Protein AF-A0A435Y476-F1 (afdb_monomer)

pLDDT: mean 84.99, std 9.35, range [59.44, 95.19]

Solvent-accessible surface area (backbone atoms only — not comparable to full-atom values): 3656 Å² total; per-residue (Å²): 119,71,65,62,60,68,49,56,79,44,47,69,58,52,50,51,50,51,38,48,54,52,13,51,54,26,32,48,54,8,29,32,59,71,68,53,39,70,76,56,98,67,74,74,72,89,40,75,65,43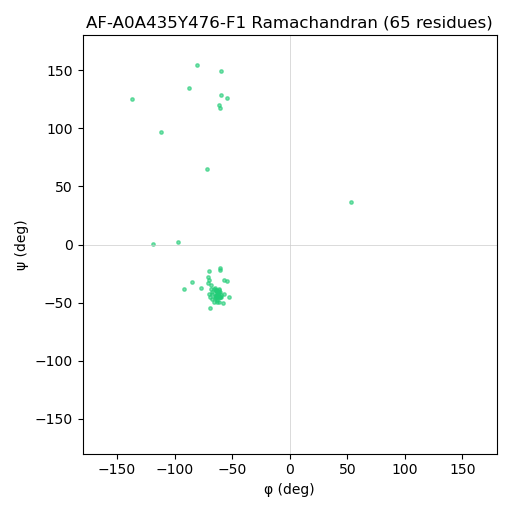,50,54,50,13,51,51,27,30,53,47,11,53,53,47,57,71,106

Sequence (67 aa):
MKLFESLAKYQPQALGMLRIVTALQFIEHGTQKLFNFPVSDQPHALTGLTIAAGILEFAGGILLALG

Secondary structure (DSSP, 8-state):
-HHHHHHHTTHHHHHHHHHHHHHHHHHHHHHHHHH--SPPSSPPP--HHHHHHHHHHHHHHHHHHH-

Radius of gyration: 16.42 Å; Cα contacts (8 Å, |Δi|>4): 60; chains: 1; bounding box: 33×23×45 Å

Nearest PDB structures (foldseek):
  7mu5-assembly2_H  TM=5.357E-01  e=9.763E+00  Homo sapiens
  7mu5-assembly1_C  TM=5.358E-01  e=9.763E+00  Homo sapiens

Structure (mmCIF, N/CA/C/O backbone):
data_AF-A0A435Y476-F1
#
_entry.id   AF-A0A435Y476-F1
#
loop_
_atom_site.group_PDB
_atom_site.id
_atom_site.type_symbol
_atom_site.label_atom_id
_atom_site.label_alt_id
_atom_site.label_comp_id
_atom_site.label_asym_id
_atom_site.label_entity_id
_atom_site.label_seq_id
_atom_site.pdbx_PDB_ins_code
_atom_site.Cartn_x
_atom_site.Cartn_y
_atom_site.Cartn_z
_atom_site.occupancy
_atom_site.B_iso_or_equiv
_atom_site.auth_seq_id
_atom_site.auth_comp_id
_atom_site.auth_asym_id
_atom_site.auth_atom_id
_atom_site.pdbx_PDB_model_num
ATOM 1 N N . MET A 1 1 ? -21.370 16.464 23.278 1.00 61.16 1 MET A N 1
ATOM 2 C CA . MET A 1 1 ? -20.181 15.599 23.471 1.00 61.16 1 MET A CA 1
ATOM 3 C C . MET A 1 1 ? -20.461 14.099 23.638 1.00 61.16 1 MET A C 1
ATOM 5 O O . MET A 1 1 ? -19.519 13.345 23.493 1.00 61.16 1 MET A O 1
ATOM 9 N N . LYS A 1 2 ? -21.700 13.613 23.848 1.00 69.94 2 LYS A N 1
ATOM 10 C CA . LYS A 1 2 ? -21.967 12.156 23.980 1.00 69.94 2 LYS A CA 1
ATOM 11 C C . LYS A 1 2 ? -21.837 11.342 22.679 1.00 69.94 2 LYS A C 1
ATOM 13 O O . LYS A 1 2 ? -21.538 10.155 22.727 1.00 69.94 2 LYS A O 1
ATOM 18 N N . LEU A 1 3 ? -22.062 11.970 21.521 1.00 74.81 3 LEU A N 1
ATOM 19 C CA . LEU A 1 3 ? -21.986 11.295 20.218 1.00 74.81 3 LEU A CA 1
ATOM 20 C C . LEU A 1 3 ? -20.557 10.834 19.899 1.00 74.81 3 LEU A C 1
ATOM 22 O O . LEU A 1 3 ? -20.359 9.664 19.597 1.00 74.81 3 LEU A O 1
ATOM 26 N N . PHE A 1 4 ? -19.560 11.714 20.042 1.00 77.81 4 PHE A N 1
ATOM 27 C CA . PHE A 1 4 ? -18.156 11.386 19.763 1.00 77.81 4 PHE A CA 1
ATOM 28 C C . PHE A 1 4 ? -17.616 10.260 20.652 1.00 77.81 4 PHE A C 1
ATOM 30 O O . PHE A 1 4 ? -16.931 9.379 20.147 1.00 77.81 4 PHE A O 1
ATOM 37 N N . GLU A 1 5 ? -17.996 10.215 21.931 1.00 78.44 5 GLU A N 1
ATOM 38 C CA . GLU A 1 5 ? -17.617 9.113 22.829 1.00 78.44 5 GLU A CA 1
ATOM 39 C C . GLU A 1 5 ? -18.208 7.769 22.384 1.00 78.44 5 GLU A C 1
ATOM 41 O O . GLU A 1 5 ? -17.531 6.742 22.400 1.00 78.44 5 GLU A O 1
ATOM 46 N N . SER A 1 6 ? -19.455 7.768 21.899 1.00 79.31 6 SER A N 1
ATOM 47 C CA . SER A 1 6 ? -20.058 6.559 21.335 1.00 79.31 6 SER A CA 1
ATOM 48 C C . SER A 1 6 ? -19.436 6.146 19.997 1.00 79.31 6 SER A C 1
ATOM 50 O O 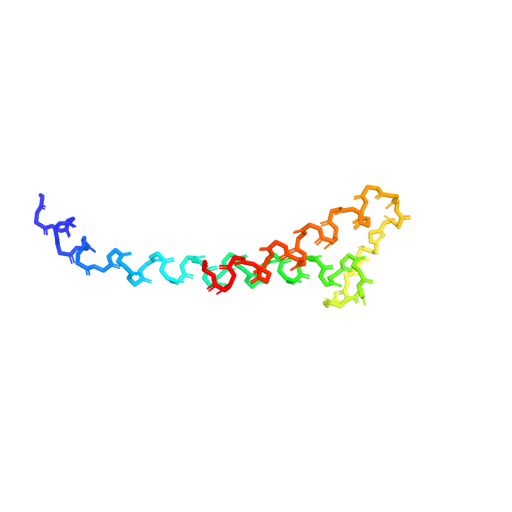. SER A 1 6 ? -19.567 4.980 19.634 1.00 79.31 6 SER A O 1
ATOM 52 N N . LEU A 1 7 ? -18.804 7.049 19.242 1.00 81.56 7 LEU A N 1
ATOM 53 C CA . LEU A 1 7 ? -18.072 6.697 18.019 1.00 81.56 7 LEU A CA 1
ATOM 54 C C . LEU A 1 7 ? -16.638 6.243 18.315 1.00 81.56 7 LEU A C 1
ATOM 56 O O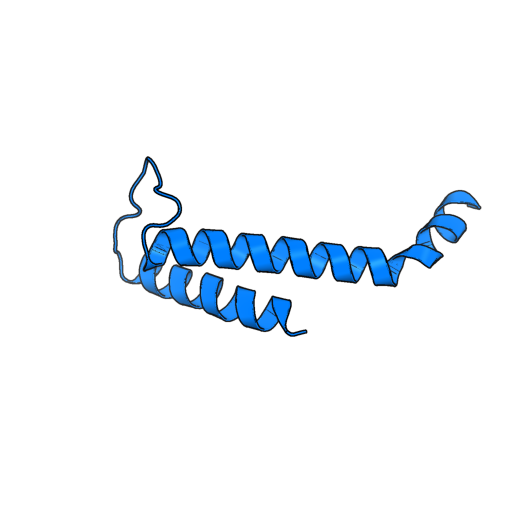 . LEU A 1 7 ? -16.133 5.363 17.622 1.00 81.56 7 LEU A O 1
ATOM 60 N N . ALA A 1 8 ? -16.003 6.783 19.357 1.00 84.81 8 ALA A N 1
ATOM 61 C CA . ALA A 1 8 ? -14.629 6.455 19.740 1.00 84.81 8 ALA A CA 1
ATOM 62 C C . ALA A 1 8 ? -14.429 4.953 20.007 1.00 84.81 8 ALA A C 1
ATOM 64 O O . ALA A 1 8 ? -13.382 4.398 19.685 1.00 84.81 8 ALA A O 1
ATOM 65 N N . LYS A 1 9 ? -15.465 4.252 20.484 1.00 87.69 9 LYS A N 1
ATOM 66 C CA . LYS A 1 9 ? -15.441 2.788 20.659 1.00 87.69 9 LYS A CA 1
ATOM 67 C C . LYS A 1 9 ? -15.221 1.996 19.357 1.00 87.69 9 LYS A C 1
ATOM 69 O O . LYS A 1 9 ? -14.835 0.834 19.427 1.00 87.69 9 LYS A O 1
ATOM 74 N N . TYR A 1 10 ? -15.480 2.605 18.195 1.00 88.69 10 TYR A N 1
ATOM 75 C CA . TYR A 1 10 ? -15.284 2.000 16.873 1.00 88.69 10 TYR A CA 1
ATOM 76 C C . TYR A 1 10 ? -13.953 2.380 16.213 1.00 88.69 10 TYR A C 1
ATOM 78 O O . TYR A 1 10 ? -13.691 1.990 15.077 1.00 88.69 10 TYR A O 1
ATOM 86 N N . GLN A 1 11 ? -13.107 3.154 16.897 1.00 89.94 11 GLN A N 1
ATOM 87 C CA . GLN A 1 11 ? -11.812 3.585 16.381 1.00 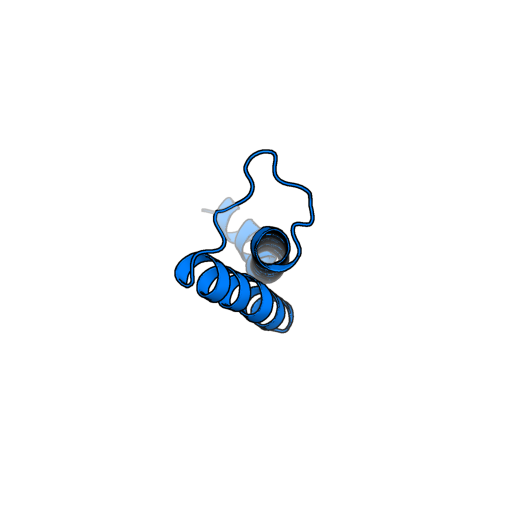89.94 11 GLN A CA 1
ATOM 88 C C . GLN A 1 11 ? -10.928 2.430 15.868 1.00 89.94 11 GLN A C 1
ATOM 90 O O . GLN A 1 11 ? -10.396 2.575 14.765 1.00 89.94 11 GLN A O 1
ATOM 95 N N . PRO A 1 12 ? -10.770 1.284 16.569 1.00 88.69 12 PRO A N 1
ATOM 96 C CA . PRO A 1 12 ? -9.917 0.210 16.058 1.00 88.69 12 PRO A CA 1
ATOM 97 C C . PRO A 1 12 ? -10.497 -0.458 14.801 1.00 88.69 12 PRO A C 1
ATOM 99 O O . PRO A 1 12 ? -9.747 -0.806 13.892 1.00 88.69 12 PRO A O 1
ATOM 102 N N . GLN A 1 13 ? -11.823 -0.577 14.698 1.00 92.12 13 GLN A N 1
ATOM 103 C CA . GLN A 1 13 ? -12.500 -1.110 13.514 1.00 92.12 13 GLN A CA 1
ATOM 104 C C . GLN A 1 13 ? -12.396 -0.137 12.335 1.00 92.12 13 GLN A C 1
ATOM 106 O O . GLN A 1 13 ? -12.108 -0.558 11.217 1.00 92.12 13 GLN A O 1
ATOM 111 N N . ALA A 1 14 ? -12.580 1.162 12.582 1.00 91.88 14 ALA A N 1
ATOM 112 C CA . ALA A 1 14 ? -12.430 2.204 11.571 1.00 91.88 14 ALA A CA 1
ATOM 113 C C . ALA A 1 14 ? -10.992 2.268 11.037 1.00 91.88 14 ALA A C 1
ATOM 115 O O . ALA A 1 14 ? -10.797 2.378 9.830 1.00 91.88 14 ALA A O 1
ATOM 116 N N . LEU A 1 15 ? -9.989 2.130 11.912 1.00 91.00 15 LEU A N 1
ATOM 117 C CA . LEU A 1 15 ? -8.583 2.067 11.515 1.00 91.00 15 LEU A CA 1
ATOM 118 C C . LEU A 1 15 ? -8.290 0.824 10.666 1.00 91.00 15 LEU A C 1
ATOM 120 O O . LEU A 1 15 ? -7.632 0.936 9.635 1.00 91.00 15 LEU A O 1
ATOM 124 N N . GLY A 1 16 ? -8.799 -0.346 11.065 1.00 93.12 16 GLY A N 1
ATOM 125 C CA . GLY A 1 16 ? -8.656 -1.578 10.286 1.00 93.12 16 GLY A CA 1
ATOM 126 C C . GLY A 1 16 ? -9.301 -1.466 8.903 1.00 93.12 16 GLY A C 1
ATOM 127 O O . GLY A 1 16 ? -8.680 -1.803 7.899 1.00 93.12 16 GLY A O 1
ATOM 128 N N . MET A 1 17 ? -10.514 -0.915 8.835 1.00 93.56 17 MET A N 1
ATOM 129 C CA . MET A 1 17 ? -11.222 -0.703 7.574 1.00 93.56 17 MET A CA 1
ATOM 130 C C . MET A 1 17 ? -10.488 0.294 6.675 1.00 93.56 17 MET A C 1
ATOM 132 O O . MET A 1 17 ? -10.270 0.005 5.501 1.00 93.56 17 MET A O 1
ATOM 136 N N . LEU A 1 18 ? -10.037 1.425 7.228 1.00 93.75 18 LEU A N 1
ATOM 137 C CA . LEU A 1 18 ? -9.233 2.408 6.501 1.00 93.75 18 LEU A CA 1
ATOM 138 C C . LEU A 1 18 ? -7.964 1.768 5.936 1.00 93.75 18 LEU A C 1
ATOM 140 O O . LEU A 1 18 ? -7.612 2.009 4.783 1.00 93.75 18 LEU A O 1
ATOM 144 N N . ARG A 1 19 ? -7.299 0.925 6.727 1.00 93.56 19 ARG A N 1
ATOM 145 C CA . ARG A 1 19 ? -6.081 0.231 6.317 1.00 93.56 19 ARG A CA 1
ATOM 146 C C . ARG A 1 19 ? -6.326 -0.714 5.149 1.00 93.56 19 ARG A C 1
ATOM 148 O O . ARG A 1 19 ? -5.615 -0.635 4.154 1.00 93.56 19 ARG A O 1
ATOM 155 N N . ILE A 1 20 ? -7.351 -1.557 5.254 1.00 93.94 20 ILE A N 1
ATOM 156 C CA . ILE A 1 20 ? -7.718 -2.514 4.205 1.00 93.94 20 ILE A CA 1
ATOM 157 C C . ILE A 1 20 ? -8.086 -1.772 2.918 1.00 93.94 20 ILE A C 1
ATOM 159 O O . ILE A 1 20 ? -7.544 -2.082 1.863 1.00 93.94 20 ILE A O 1
ATOM 163 N N . VAL A 1 21 ? -8.955 -0.759 3.002 1.00 95.19 21 VAL A N 1
ATOM 164 C CA . VAL A 1 21 ? -9.381 0.031 1.835 1.00 95.19 21 VAL A CA 1
ATOM 165 C C . VAL A 1 21 ? -8.188 0.720 1.172 1.00 95.19 21 VAL A C 1
ATOM 167 O O . VAL A 1 21 ? -8.035 0.644 -0.043 1.00 95.19 21 VAL A O 1
ATOM 170 N N . THR A 1 22 ? -7.304 1.335 1.960 1.00 95.06 22 THR A N 1
ATOM 171 C CA . THR A 1 22 ? -6.113 2.015 1.426 1.00 95.06 22 THR A CA 1
ATOM 172 C C . THR A 1 22 ? -5.160 1.025 0.756 1.00 95.06 22 THR A C 1
ATOM 174 O O . THR A 1 22 ? -4.669 1.291 -0.339 1.00 95.06 22 THR A O 1
ATOM 177 N N . ALA A 1 23 ? -4.926 -0.134 1.377 1.00 94.69 23 ALA A N 1
ATOM 178 C CA . ALA A 1 23 ? -4.070 -1.176 0.822 1.00 94.69 23 ALA A CA 1
ATOM 179 C C . ALA A 1 23 ? -4.613 -1.720 -0.505 1.00 94.69 23 ALA A C 1
ATOM 181 O O . ALA A 1 23 ? -3.865 -1.838 -1.473 1.00 94.69 23 ALA A O 1
ATOM 182 N N . LEU A 1 24 ? -5.920 -1.991 -0.571 1.00 93.69 24 LEU A N 1
ATOM 183 C CA . LEU A 1 24 ? -6.585 -2.436 -1.794 1.00 93.69 24 LEU A CA 1
ATOM 184 C C . LEU A 1 24 ? -6.452 -1.402 -2.916 1.00 93.69 24 LEU A C 1
ATOM 186 O O . LEU A 1 24 ? -6.088 -1.769 -4.030 1.00 93.69 24 LEU A O 1
ATOM 190 N N . GLN A 1 25 ? -6.666 -0.118 -2.616 1.00 92.94 25 GLN A N 1
ATOM 191 C CA . GLN A 1 25 ? -6.569 0.950 -3.612 1.00 92.94 25 GLN A CA 1
ATOM 192 C C . GLN A 1 25 ? -5.149 1.083 -4.184 1.00 92.94 25 GLN A C 1
ATOM 194 O O . GLN A 1 25 ? -4.976 1.266 -5.389 1.00 92.94 25 GLN A O 1
ATOM 199 N N . PHE A 1 26 ? -4.133 0.950 -3.326 1.00 93.44 26 PHE A N 1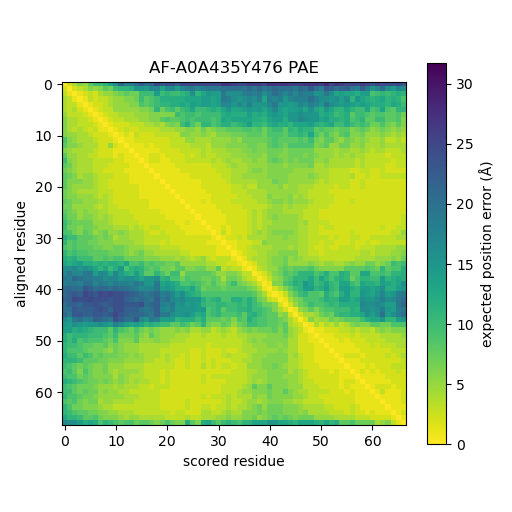
ATOM 200 C CA . PHE A 1 26 ? -2.722 0.957 -3.717 1.00 93.44 26 PHE A CA 1
ATOM 201 C C . PHE A 1 26 ? -2.363 -0.243 -4.598 1.00 93.44 26 PHE A C 1
ATOM 203 O O . PHE A 1 26 ? -1.713 -0.078 -5.629 1.00 93.44 26 PHE A O 1
ATOM 210 N N . ILE A 1 27 ? -2.825 -1.441 -4.233 1.00 92.25 27 ILE A N 1
ATOM 211 C CA . ILE A 1 27 ? -2.609 -2.650 -5.035 1.00 92.25 27 ILE A CA 1
ATOM 212 C C . ILE A 1 27 ? -3.287 -2.509 -6.401 1.00 92.25 27 ILE A C 1
ATOM 214 O O . ILE A 1 27 ? -2.669 -2.825 -7.414 1.00 92.25 27 ILE A O 1
ATOM 218 N N . GLU A 1 28 ? -4.515 -1.994 -6.458 1.00 91.44 28 GLU A N 1
ATOM 219 C CA . GLU A 1 28 ? -5.218 -1.740 -7.719 1.00 91.44 28 GLU A CA 1
ATOM 220 C C . GLU A 1 28 ? -4.411 -0.794 -8.622 1.00 91.44 28 GLU A C 1
ATOM 222 O O . GLU A 1 28 ? -4.113 -1.132 -9.762 1.00 91.44 28 GLU A O 1
ATOM 227 N N . HIS A 1 29 ? -3.947 0.344 -8.106 1.00 88.19 29 HIS A N 1
ATOM 228 C CA . HIS A 1 29 ? -3.185 1.308 -8.911 1.00 88.19 29 HIS A CA 1
ATOM 229 C C . HIS A 1 29 ? -1.805 0.772 -9.327 1.00 88.19 29 HIS A C 1
ATOM 231 O O . HIS A 1 29 ? -1.379 0.943 -10.474 1.00 88.19 29 HIS A O 1
ATOM 237 N N . GLY A 1 30 ? -1.129 0.046 -8.434 1.00 87.94 30 GLY A N 1
ATOM 238 C CA . GLY A 1 30 ? 0.133 -0.619 -8.746 1.00 87.94 30 GLY A CA 1
ATOM 239 C C . GLY A 1 30 ? -0.033 -1.692 -9.824 1.00 87.94 30 GLY A C 1
ATOM 240 O O . GLY A 1 30 ? 0.784 -1.785 -10.742 1.00 87.94 30 GLY A O 1
ATOM 241 N N . THR A 1 31 ? -1.123 -2.464 -9.771 1.00 88.12 31 THR A N 1
ATOM 242 C CA . THR A 1 31 ? -1.424 -3.495 -10.776 1.00 88.12 31 THR A CA 1
ATOM 243 C C . THR A 1 31 ? -1.831 -2.906 -12.124 1.00 88.12 31 THR A C 1
ATOM 245 O O . THR A 1 31 ? -1.410 -3.429 -13.158 1.00 88.12 31 THR A O 1
ATOM 248 N N . GLN A 1 32 ? -2.511 -1.758 -12.144 1.00 88.38 32 GLN A N 1
ATOM 249 C CA . GLN A 1 32 ? -2.762 -1.007 -13.376 1.00 88.38 32 GLN A CA 1
ATOM 250 C C . GLN A 1 32 ? -1.461 -0.554 -14.044 1.00 88.38 32 GLN A C 1
ATOM 252 O O . GLN A 1 32 ? -1.326 -0.651 -15.261 1.00 88.38 32 GLN A O 1
ATOM 257 N N . LYS A 1 33 ? -0.476 -0.091 -13.267 1.00 85.12 33 LYS A N 1
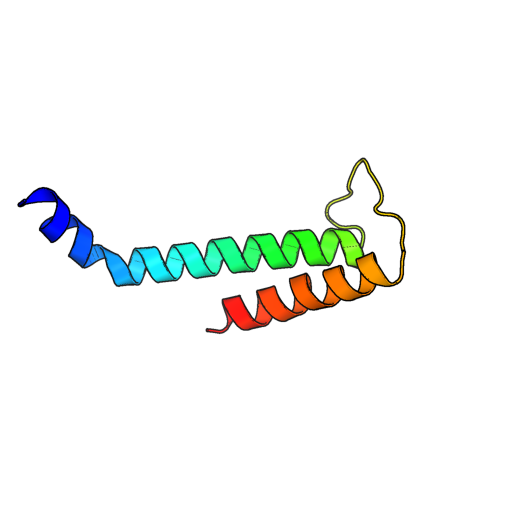ATOM 258 C CA . LYS A 1 33 ? 0.800 0.406 -13.808 1.00 85.12 33 LYS A CA 1
ATOM 259 C C . LYS A 1 33 ? 1.757 -0.703 -14.241 1.00 85.12 33 LYS A C 1
ATOM 261 O O . LYS A 1 33 ? 2.465 -0.529 -15.228 1.00 85.12 33 LYS A O 1
ATOM 266 N N . LEU A 1 34 ? 1.802 -1.817 -13.506 1.00 83.31 34 LEU A N 1
ATOM 267 C CA . LEU A 1 34 ? 2.745 -2.915 -13.760 1.00 83.31 34 LEU A CA 1
ATOM 268 C C . LEU A 1 34 ? 2.185 -4.002 -14.679 1.00 83.31 34 LEU A C 1
ATOM 270 O O . LEU A 1 34 ? 2.921 -4.550 -15.496 1.00 83.31 34 LEU A O 1
ATOM 274 N N . PHE A 1 35 ? 0.900 -4.322 -14.538 1.00 82.75 35 PHE A N 1
ATOM 275 C CA . PHE A 1 35 ? 0.259 -5.459 -15.205 1.00 82.75 35 P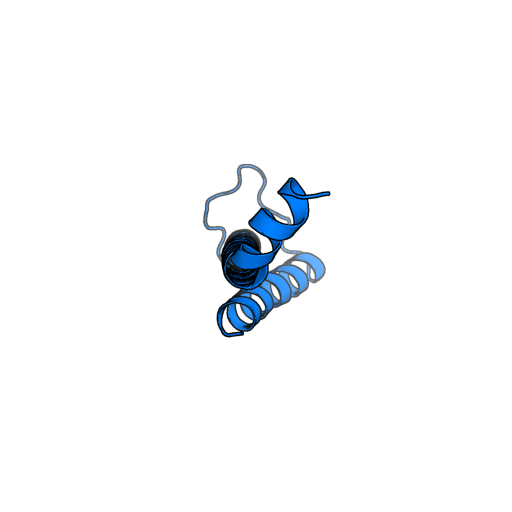HE A CA 1
ATOM 276 C C . PHE A 1 35 ? -0.878 -5.040 -16.145 1.00 82.75 35 PHE A C 1
ATOM 278 O O . PHE A 1 35 ? -1.489 -5.904 -16.769 1.00 82.75 35 PHE A O 1
ATOM 285 N N . ASN A 1 36 ? -1.161 -3.734 -16.264 1.00 79.06 36 ASN A N 1
ATOM 286 C CA . ASN A 1 36 ? -2.263 -3.192 -17.066 1.00 79.06 36 ASN A CA 1
ATOM 287 C C . ASN A 1 36 ? -3.625 -3.822 -16.712 1.00 79.06 36 ASN A C 1
ATOM 289 O O . ASN A 1 36 ? -4.459 -4.076 -17.582 1.00 79.06 36 ASN A O 1
ATOM 293 N N . PHE A 1 37 ? -3.826 -4.110 -15.423 1.00 73.44 37 PHE A N 1
ATOM 294 C CA . PHE A 1 37 ? -5.028 -4.749 -14.906 1.00 73.44 37 PHE A CA 1
ATOM 295 C C . PHE A 1 37 ? -5.475 -4.066 -13.607 1.00 73.44 37 PHE A C 1
ATOM 297 O O . PHE A 1 37 ? -4.667 -4.015 -12.682 1.00 73.44 37 PHE A O 1
ATOM 304 N N . PRO A 1 38 ? -6.731 -3.593 -13.491 1.00 72.44 38 PRO A N 1
ATOM 305 C CA . PRO A 1 38 ? -7.763 -3.494 -14.534 1.00 72.44 38 PRO A CA 1
ATOM 306 C C . PRO A 1 38 ? -7.341 -2.608 -15.721 1.00 72.44 38 PRO A C 1
ATOM 308 O O . PRO A 1 38 ? -6.550 -1.681 -15.562 1.00 72.44 38 PRO A O 1
ATOM 311 N N . VAL A 1 39 ? -7.841 -2.910 -16.925 1.00 75.50 39 VAL A N 1
ATOM 312 C CA . VAL A 1 39 ? -7.470 -2.174 -18.147 1.00 75.50 39 VAL A CA 1
ATOM 313 C C . VAL A 1 39 ? -7.878 -0.708 -18.000 1.00 75.50 39 VAL A C 1
ATOM 315 O O . VAL A 1 39 ? -9.053 -0.404 -17.810 1.00 75.50 39 VAL A O 1
ATOM 318 N N . SER A 1 40 ? -6.897 0.190 -18.078 1.00 69.94 40 SER A N 1
ATOM 319 C CA . SER A 1 40 ? -7.127 1.634 -18.113 1.00 69.94 40 SER A CA 1
ATOM 320 C C . SER A 1 40 ? -7.338 2.084 -19.558 1.00 69.94 40 SER A C 1
ATOM 322 O O . SER A 1 40 ? -6.543 1.733 -20.431 1.00 69.94 40 SER A O 1
ATOM 324 N N . ASP A 1 41 ? -8.355 2.914 -19.800 1.00 67.56 41 ASP A N 1
ATOM 325 C CA . ASP A 1 41 ? -8.577 3.593 -21.090 1.00 67.56 41 ASP A CA 1
ATOM 326 C C . ASP A 1 41 ? -7.405 4.515 -21.474 1.00 67.56 41 ASP A C 1
ATOM 328 O O . ASP A 1 41 ? -7.190 4.822 -22.646 1.00 67.56 41 ASP A O 1
ATOM 332 N N . GLN A 1 42 ? -6.618 4.944 -20.482 1.00 69.25 42 GLN A N 1
ATOM 333 C CA . GLN A 1 42 ? -5.361 5.652 -20.681 1.00 69.25 42 GLN A CA 1
ATOM 334 C C . GLN A 1 42 ? -4.205 4.754 -20.232 1.00 69.25 42 GLN A C 1
ATOM 336 O O . GLN A 1 42 ? -3.911 4.697 -19.030 1.00 69.25 42 GLN A O 1
ATOM 341 N N . PRO A 1 43 ? -3.544 4.031 -21.155 1.00 59.44 43 PRO A N 1
ATOM 342 C CA . PRO A 1 43 ? -2.331 3.309 -20.817 1.00 59.44 43 PRO A CA 1
ATOM 343 C C . PRO A 1 43 ? -1.293 4.324 -20.341 1.00 59.44 43 PRO A C 1
ATOM 345 O O . PRO A 1 43 ? -0.903 5.237 -21.074 1.00 59.44 43 PRO A O 1
ATOM 348 N N . HIS A 1 44 ? -0.870 4.191 -19.084 1.00 64.38 44 HIS A N 1
ATOM 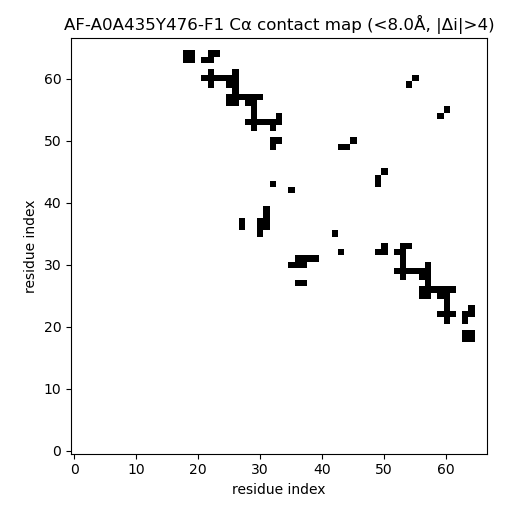349 C CA . HIS A 1 44 ? 0.199 5.022 -18.556 1.00 64.38 44 HIS A CA 1
ATOM 350 C C . HIS A 1 44 ? 1.439 4.776 -19.415 1.00 64.38 44 HIS A C 1
ATOM 352 O O . HIS A 1 44 ? 1.840 3.629 -19.616 1.00 64.38 44 HIS A O 1
ATOM 358 N N . ALA A 1 45 ? 2.060 5.843 -19.920 1.00 68.06 45 ALA A N 1
ATOM 359 C CA . ALA A 1 45 ? 3.340 5.703 -20.595 1.00 68.06 45 ALA A CA 1
ATOM 360 C C . ALA A 1 45 ? 4.310 4.986 -19.642 1.00 68.06 45 ALA A C 1
ATOM 362 O O . ALA A 1 45 ? 4.481 5.412 -18.492 1.00 68.06 45 ALA A O 1
ATOM 363 N N . LEU A 1 46 ? 4.919 3.892 -20.112 1.00 67.31 46 LEU A N 1
ATOM 364 C CA . LEU A 1 46 ? 5.910 3.098 -19.379 1.00 67.31 46 LEU A CA 1
ATOM 365 C C . LEU A 1 46 ? 7.227 3.873 -19.277 1.00 67.31 46 LEU A C 1
ATOM 367 O O . LEU A 1 46 ? 8.252 3.523 -19.854 1.00 67.31 46 LEU A O 1
ATOM 371 N N . THR A 1 47 ? 7.175 4.987 -18.559 1.00 79.69 47 THR A N 1
ATOM 372 C CA . THR A 1 47 ? 8.344 5.757 -18.166 1.00 79.69 47 THR A CA 1
ATOM 373 C C . THR A 1 47 ? 8.973 5.099 -16.941 1.00 79.69 47 THR A C 1
ATOM 375 O O . THR A 1 47 ? 8.284 4.441 -16.156 1.00 79.69 47 THR A O 1
ATOM 378 N N . GLY A 1 48 ? 10.278 5.299 -16.734 1.00 82.00 48 GLY A N 1
ATOM 379 C CA . GLY A 1 48 ? 10.956 4.790 -15.535 1.00 82.00 48 GLY A CA 1
ATOM 380 C C . GLY A 1 48 ? 10.284 5.251 -14.232 1.00 82.00 48 GLY A C 1
ATOM 381 O O . GLY A 1 48 ? 10.239 4.497 -13.262 1.00 82.00 48 GLY A O 1
ATOM 382 N N . LEU A 1 49 ? 9.677 6.444 -14.240 1.00 85.75 49 LEU A N 1
ATOM 383 C CA . LEU A 1 49 ? 8.907 6.975 -13.116 1.00 85.75 49 LEU A CA 1
ATOM 384 C C . LEU A 1 49 ? 7.614 6.182 -12.865 1.00 85.75 49 LEU A C 1
ATOM 386 O O . LEU A 1 49 ? 7.315 5.865 -11.717 1.00 85.75 49 LEU A O 1
ATOM 390 N N . THR A 1 50 ? 6.875 5.819 -13.918 1.00 85.12 50 THR A N 1
ATOM 391 C CA . THR A 1 50 ? 5.646 5.013 -13.810 1.00 85.12 50 THR A CA 1
ATOM 392 C C . THR A 1 50 ? 5.930 3.624 -13.242 1.00 85.12 50 THR A C 1
ATOM 394 O O . THR A 1 50 ? 5.173 3.141 -12.404 1.00 85.12 50 THR A O 1
ATOM 397 N N . ILE A 1 51 ? 7.032 2.993 -13.659 1.00 85.25 51 ILE A N 1
ATOM 398 C CA . ILE A 1 51 ? 7.428 1.666 -13.165 1.00 85.25 51 ILE A CA 1
ATOM 399 C C . ILE A 1 51 ? 7.822 1.742 -11.687 1.00 85.25 51 ILE A C 1
ATOM 401 O O . ILE A 1 51 ? 7.347 0.940 -10.885 1.00 85.25 51 ILE A O 1
ATOM 405 N N . ALA A 1 52 ? 8.639 2.730 -11.307 1.00 89.69 52 ALA A N 1
ATOM 406 C CA . ALA A 1 52 ? 9.004 2.944 -9.908 1.00 89.69 52 ALA A CA 1
ATOM 407 C C . ALA A 1 52 ? 7.766 3.209 -9.032 1.00 89.69 52 ALA A C 1
ATOM 409 O O . ALA A 1 52 ? 7.631 2.613 -7.964 1.00 89.69 52 ALA A O 1
ATOM 410 N N . ALA A 1 53 ? 6.831 4.039 -9.511 1.00 89.00 53 ALA A N 1
ATOM 411 C CA . ALA A 1 53 ? 5.561 4.289 -8.836 1.00 89.00 53 ALA A CA 1
ATOM 412 C C . ALA A 1 53 ? 4.717 3.012 -8.708 1.00 89.00 53 ALA A C 1
ATOM 414 O O . ALA A 1 53 ? 4.223 2.724 -7.624 1.00 89.00 53 ALA A O 1
ATOM 415 N N . GLY A 1 54 ? 4.609 2.212 -9.772 1.00 89.56 54 GLY A N 1
ATOM 416 C CA . GLY A 1 54 ? 3.870 0.950 -9.753 1.00 89.56 54 GLY A CA 1
ATOM 417 C C . GLY A 1 54 ? 4.428 -0.057 -8.743 1.00 89.56 54 GLY A C 1
ATOM 418 O O . GLY A 1 54 ? 3.659 -0.689 -8.024 1.00 89.56 54 GLY A O 1
ATOM 419 N N . ILE A 1 55 ? 5.758 -0.169 -8.627 1.00 91.25 55 ILE A N 1
ATOM 420 C CA . ILE A 1 55 ? 6.405 -1.034 -7.624 1.00 91.25 55 ILE A CA 1
ATOM 421 C C . ILE A 1 55 ? 6.106 -0.541 -6.208 1.00 91.25 55 ILE A C 1
ATOM 423 O O . ILE A 1 55 ? 5.747 -1.347 -5.352 1.00 91.25 55 ILE A O 1
ATOM 427 N N . LEU A 1 56 ? 6.232 0.765 -5.955 1.00 92.50 56 LEU A N 1
ATOM 428 C CA . LEU A 1 56 ? 5.944 1.344 -4.640 1.00 92.50 56 LEU A CA 1
ATOM 429 C C . LEU A 1 56 ? 4.473 1.186 -4.250 1.00 92.50 56 LEU A C 1
ATOM 431 O O . LEU A 1 56 ? 4.184 0.873 -3.100 1.00 92.50 56 LEU A O 1
ATOM 435 N N . GLU A 1 57 ? 3.550 1.363 -5.192 1.00 93.12 57 GLU A N 1
ATOM 436 C CA . GLU A 1 57 ? 2.113 1.216 -4.955 1.00 93.12 57 GLU A CA 1
ATOM 437 C C . GLU A 1 57 ? 1.730 -0.244 -4.705 1.00 93.12 57 GLU A C 1
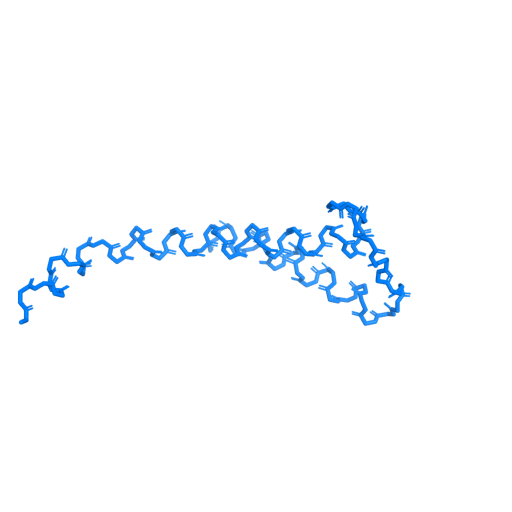ATOM 439 O O . GLU A 1 57 ? 1.038 -0.545 -3.736 1.00 93.12 57 GLU A O 1
ATOM 444 N N . PHE A 1 58 ? 2.250 -1.174 -5.507 1.00 92.12 58 PHE A N 1
ATOM 445 C CA . PHE A 1 58 ? 1.960 -2.595 -5.346 1.00 92.12 58 PHE A CA 1
ATOM 446 C C . PHE A 1 58 ? 2.597 -3.178 -4.077 1.00 92.12 58 PHE A C 1
ATOM 448 O O . PHE A 1 58 ? 1.904 -3.736 -3.226 1.00 92.12 58 PHE A O 1
ATOM 455 N N . ALA A 1 59 ? 3.913 -3.016 -3.909 1.00 93.06 59 ALA A N 1
ATOM 456 C CA . ALA A 1 59 ? 4.623 -3.536 -2.743 1.00 93.06 59 ALA A CA 1
ATOM 457 C C . ALA A 1 59 ? 4.211 -2.801 -1.459 1.00 93.06 59 ALA A C 1
ATOM 459 O O . ALA A 1 59 ? 3.998 -3.436 -0.427 1.00 93.06 59 ALA A O 1
ATOM 460 N N . GLY A 1 60 ? 4.042 -1.477 -1.523 1.00 92.31 60 GLY A N 1
ATOM 461 C CA . GLY A 1 60 ? 3.569 -0.667 -0.403 1.00 92.31 60 GLY A CA 1
ATOM 462 C C . GLY A 1 60 ? 2.141 -1.018 0.007 1.00 92.31 60 GLY A C 1
ATOM 463 O O . GLY A 1 60 ? 1.867 -1.122 1.199 1.00 92.31 60 GLY A O 1
ATOM 464 N N . GLY A 1 61 ? 1.255 -1.290 -0.954 1.00 92.62 61 GLY A N 1
ATOM 465 C CA . GLY A 1 61 ? -0.095 -1.781 -0.684 1.00 92.62 61 GLY A CA 1
ATOM 466 C C . GLY A 1 61 ? -0.103 -3.142 0.019 1.00 92.62 61 GLY A C 1
ATOM 467 O O . GLY A 1 61 ? -0.820 -3.312 1.003 1.00 92.62 61 GLY A O 1
ATOM 468 N N . ILE A 1 62 ? 0.747 -4.088 -0.404 1.00 92.44 62 ILE A N 1
ATOM 469 C CA . ILE A 1 62 ? 0.891 -5.397 0.264 1.00 92.44 62 ILE A CA 1
ATOM 470 C C . ILE A 1 62 ? 1.400 -5.231 1.701 1.00 92.44 62 ILE A C 1
ATOM 472 O O . ILE A 1 62 ? 0.824 -5.802 2.625 1.00 92.44 62 ILE A O 1
ATOM 476 N N . LEU A 1 63 ? 2.446 -4.428 1.912 1.00 93.50 63 LEU A N 1
ATOM 477 C CA . LEU A 1 63 ? 2.972 -4.155 3.254 1.00 93.50 63 LEU A CA 1
ATOM 478 C C . LEU A 1 63 ? 1.923 -3.474 4.144 1.00 93.50 63 LEU A C 1
ATOM 480 O O . LEU A 1 63 ? 1.785 -3.816 5.317 1.00 93.50 63 LEU A O 1
ATOM 484 N N . LEU A 1 64 ? 1.135 -2.553 3.584 1.00 91.88 64 LEU A N 1
ATOM 485 C CA . LEU A 1 64 ? 0.063 -1.883 4.311 1.00 91.88 64 LEU A CA 1
ATOM 486 C C . LEU A 1 64 ? -1.055 -2.854 4.709 1.00 91.88 64 LEU A C 1
ATOM 488 O O . LEU A 1 64 ? -1.581 -2.727 5.817 1.00 91.88 64 LEU A O 1
ATOM 492 N N . ALA A 1 65 ? -1.390 -3.817 3.844 1.00 90.56 65 ALA A N 1
ATOM 493 C CA . ALA A 1 65 ? -2.358 -4.872 4.142 1.00 90.56 65 ALA A CA 1
ATOM 494 C C . ALA A 1 65 ? -1.885 -5.797 5.272 1.00 90.56 65 ALA A C 1
ATOM 496 O O . ALA A 1 65 ? -2.703 -6.225 6.083 1.00 90.56 65 ALA A O 1
ATOM 497 N N . LEU A 1 66 ? -0.582 -6.097 5.324 1.00 88.69 66 LEU A N 1
ATOM 498 C CA . LEU A 1 66 ? 0.003 -6.985 6.333 1.00 88.69 66 LEU A CA 1
ATOM 499 C C . LEU A 1 66 ? 0.013 -6.376 7.742 1.00 88.69 66 LEU A C 1
ATOM 501 O O . LEU A 1 66 ? -0.149 -7.122 8.707 1.00 88.69 66 LEU A O 1
ATOM 505 N N . GLY A 1 67 ? 0.116 -5.047 7.855 1.00 79.44 67 GLY A N 1
ATOM 506 C CA . GLY A 1 67 ? 0.074 -4.356 9.150 1.00 79.44 67 GLY A CA 1
ATOM 507 C C . GLY A 1 67 ? 1.433 -3.918 9.665 1.00 79.44 67 GLY A C 1
ATOM 508 O O . GLY A 1 67 ? 2.308 -4.784 9.840 1.00 79.44 67 GLY A O 1
#

Foldseek 3Di:
DVVVVVCVVCVVVVVLVVLLVQLVVLLQQLCCLPVCPPPDPDRDPVDPVSPVSSCCSNVVSVVSNVD

Mean predicted aligned error: 6.6 Å